Protein AF-A0A7C6DW40-F1 (afdb_monomer_lite)

Structure (mmCIF, N/CA/C/O backbone):
data_AF-A0A7C6DW40-F1
#
_entry.id   AF-A0A7C6DW40-F1
#
loop_
_atom_site.group_PDB
_atom_site.id
_atom_site.type_symbol
_atom_site.label_atom_id
_atom_site.label_alt_id
_atom_site.label_comp_id
_atom_site.label_asym_id
_atom_site.label_entity_id
_atom_site.label_seq_id
_atom_site.pdbx_PDB_ins_code
_atom_site.Cartn_x
_atom_site.Cartn_y
_atom_site.Cartn_z
_atom_site.occupancy
_atom_site.B_iso_or_equiv
_atom_site.auth_seq_id
_atom_site.auth_comp_id
_atom_site.auth_asym_id
_atom_site.auth_atom_id
_atom_site.pdbx_PDB_model_num
ATOM 1 N N . MET A 1 1 ? -0.241 18.937 47.812 1.00 61.09 1 MET A N 1
ATOM 2 C CA . MET A 1 1 ? 0.063 17.762 46.960 1.00 61.09 1 MET A CA 1
ATOM 3 C C . MET A 1 1 ? -1.030 17.602 45.905 1.00 61.09 1 MET A C 1
ATOM 5 O O . MET A 1 1 ? -2.155 17.277 46.260 1.00 61.09 1 MET A O 1
ATOM 9 N N . LYS A 1 2 ? -0.751 17.883 44.623 1.00 63.19 2 LYS A N 1
ATOM 10 C CA . LYS A 1 2 ? -1.716 17.631 43.535 1.00 63.19 2 LYS A CA 1
ATOM 11 C C . LYS A 1 2 ? -1.858 16.116 43.353 1.00 63.19 2 LYS A C 1
ATOM 13 O O . LYS A 1 2 ? -0.891 15.465 42.964 1.00 63.19 2 LYS A O 1
ATOM 18 N N . LYS A 1 3 ? -3.038 15.554 43.636 1.00 69.62 3 LYS A N 1
ATOM 19 C CA . LYS A 1 3 ? -3.349 14.155 43.305 1.00 69.62 3 LYS A CA 1
ATOM 20 C C . LYS A 1 3 ? -3.265 13.998 41.785 1.00 69.62 3 LYS A C 1
ATOM 22 O O . LYS A 1 3 ? -4.044 14.613 41.059 1.00 69.62 3 LYS A O 1
ATOM 27 N N . ARG A 1 4 ? -2.296 13.219 41.302 1.00 75.19 4 ARG A N 1
ATOM 28 C CA . ARG A 1 4 ? -2.229 12.825 39.892 1.00 75.19 4 ARG A CA 1
ATOM 29 C C . ARG A 1 4 ? -3.407 11.889 39.620 1.00 75.19 4 ARG A C 1
ATOM 31 O O . ARG A 1 4 ? -3.529 10.866 40.287 1.00 75.19 4 ARG A O 1
ATOM 38 N N . LYS A 1 5 ? -4.291 12.260 38.691 1.00 77.50 5 LYS A N 1
ATOM 39 C CA . LYS A 1 5 ? -5.321 11.353 38.174 1.00 77.50 5 LYS A CA 1
ATOM 40 C C . LYS A 1 5 ? -4.618 10.310 37.300 1.00 77.50 5 LYS A C 1
ATOM 42 O O . LYS A 1 5 ? -3.906 10.689 36.374 1.00 77.50 5 LYS A O 1
ATOM 47 N N . GLY A 1 6 ? -4.746 9.033 37.651 1.00 78.25 6 GLY A N 1
ATOM 48 C CA . GLY A 1 6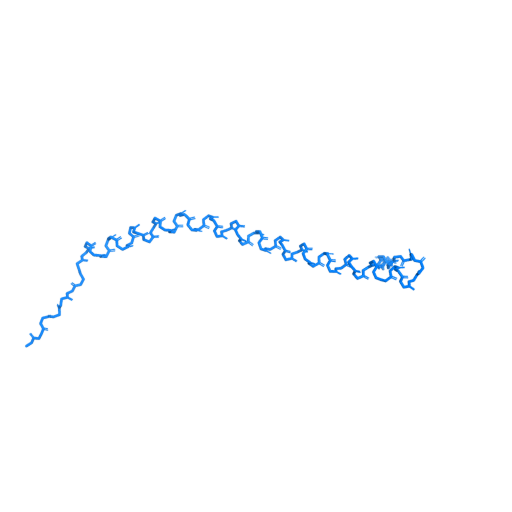 ? -4.301 7.925 36.807 1.00 78.25 6 GLY A CA 1
ATOM 49 C C . GLY A 1 6 ? -5.320 7.645 35.704 1.00 78.25 6 GLY A C 1
ATOM 50 O O . GLY A 1 6 ? -6.490 7.994 35.852 1.00 78.25 6 GLY A O 1
ATOM 51 N N . PHE A 1 7 ? -4.864 7.018 34.620 1.00 79.06 7 PHE A N 1
ATOM 52 C CA . PHE A 1 7 ? -5.744 6.481 33.584 1.00 79.06 7 PHE A CA 1
ATOM 53 C C . PHE A 1 7 ? -6.665 5.422 34.186 1.00 79.06 7 PHE A C 1
ATOM 55 O O . PHE A 1 7 ? -6.212 4.539 34.919 1.00 79.06 7 PHE A O 1
ATOM 62 N N . THR A 1 8 ? -7.952 5.493 33.870 1.00 90.75 8 THR A N 1
ATOM 63 C CA . THR A 1 8 ? -8.878 4.407 34.185 1.00 90.75 8 THR A CA 1
ATOM 64 C C . THR A 1 8 ? -8.718 3.286 33.156 1.00 90.75 8 THR A C 1
ATOM 66 O O . THR A 1 8 ? -8.420 3.526 31.985 1.00 90.75 8 THR A O 1
ATOM 69 N N . LEU A 1 9 ? -8.923 2.034 33.575 1.00 91.19 9 LEU A N 1
ATOM 70 C CA . LEU A 1 9 ? -8.857 0.882 32.664 1.00 91.19 9 LEU A CA 1
ATOM 71 C C . LEU A 1 9 ? -9.853 1.009 31.503 1.00 91.19 9 LEU A C 1
ATOM 73 O O . LEU A 1 9 ? -9.549 0.598 30.388 1.00 91.19 9 LEU A O 1
ATOM 77 N N . ILE A 1 10 ? -11.018 1.613 31.753 1.00 93.88 10 ILE A N 1
ATOM 78 C CA . ILE A 1 10 ? -12.060 1.800 30.741 1.00 93.88 10 ILE A CA 1
ATOM 79 C C . ILE A 1 10 ? -11.644 2.789 29.646 1.00 93.88 10 ILE A C 1
ATOM 81 O O . ILE A 1 10 ? -11.898 2.526 28.473 1.00 93.88 10 ILE A O 1
ATOM 85 N N . GLU A 1 11 ? -10.944 3.873 29.998 1.00 91.88 11 GLU A N 1
ATOM 86 C CA . GLU A 1 11 ? -10.401 4.817 29.013 1.00 91.88 11 GLU A CA 1
ATOM 87 C C . GLU A 1 11 ? -9.409 4.119 28.080 1.00 91.88 11 GLU A C 1
ATOM 89 O O . GLU A 1 11 ? -9.478 4.292 26.865 1.00 91.88 11 GLU A O 1
ATOM 94 N N . LEU A 1 12 ? -8.530 3.272 28.624 1.00 92.38 12 LEU A N 1
ATOM 95 C CA . LEU A 1 12 ? -7.583 2.511 27.810 1.00 92.38 12 LEU A CA 1
ATOM 96 C C . LEU A 1 12 ? -8.291 1.459 26.939 1.00 92.38 12 LEU A C 1
ATOM 98 O O . LEU A 1 12 ? -7.941 1.277 25.773 1.00 92.38 12 LEU A O 1
ATOM 102 N N . MET A 1 13 ? -9.307 0.789 27.488 1.00 94.81 13 MET A N 1
ATOM 103 C CA . MET A 1 13 ? -10.037 -0.279 26.803 1.00 94.81 13 MET A CA 1
ATOM 104 C C . MET A 1 13 ? -10.813 0.231 25.581 1.00 94.81 13 MET A C 1
ATOM 106 O O . MET A 1 13 ? -10.807 -0.405 24.528 1.00 94.81 13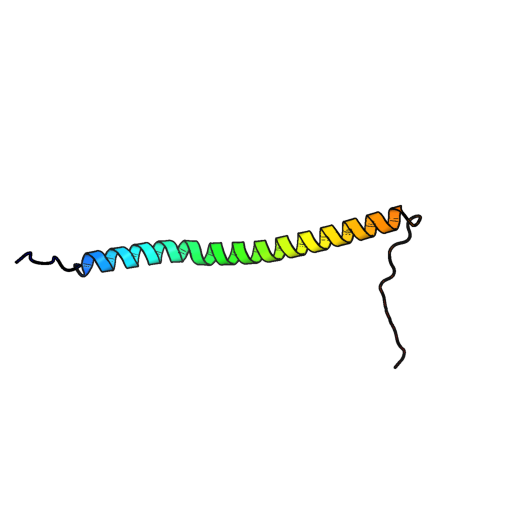 MET A O 1
ATOM 110 N N . ILE A 1 14 ? -11.459 1.394 25.689 1.00 95.69 14 ILE A N 1
ATOM 111 C CA . ILE A 1 14 ? -12.202 1.985 24.566 1.00 95.69 14 ILE A CA 1
ATOM 112 C C . ILE A 1 14 ? -11.241 2.380 23.437 1.00 95.69 14 ILE A C 1
ATOM 114 O O . ILE A 1 14 ? -11.542 2.165 22.263 1.00 95.69 14 ILE A O 1
ATOM 118 N N . VAL A 1 15 ? -10.058 2.897 23.775 1.00 96.06 15 VAL A N 1
ATOM 119 C CA . VAL A 1 15 ? -9.058 3.310 22.781 1.00 96.06 15 VAL A CA 1
ATOM 120 C C . VAL A 1 15 ? -8.574 2.123 21.952 1.00 96.06 15 VAL A C 1
ATOM 122 O O . VAL A 1 15 ? -8.579 2.198 20.723 1.00 96.06 15 VAL A O 1
ATOM 125 N N . ILE A 1 16 ? -8.208 1.007 22.590 1.00 96.94 16 ILE A N 1
ATOM 126 C CA . ILE A 1 16 ? -7.765 -0.184 21.848 1.00 96.94 16 ILE A CA 1
ATOM 127 C C . ILE A 1 16 ? -8.888 -0.766 20.981 1.00 96.94 16 ILE A C 1
ATOM 129 O O . ILE A 1 16 ? -8.616 -1.222 19.873 1.00 96.94 16 ILE A O 1
ATOM 133 N N . ALA A 1 17 ? -10.146 -0.695 21.436 1.00 97.38 17 ALA A N 1
ATOM 134 C CA . ALA A 1 17 ? -11.294 -1.161 20.665 1.00 97.38 17 ALA A CA 1
ATOM 135 C C . ALA A 1 17 ? -11.478 -0.339 19.380 1.00 97.38 17 ALA A C 1
ATOM 137 O O . ALA A 1 17 ? -11.642 -0.905 18.300 1.00 97.38 17 ALA A O 1
ATOM 138 N N . ILE A 1 18 ? -11.376 0.990 19.472 1.00 97.25 18 ILE A N 1
ATOM 139 C CA . ILE A 1 18 ? -11.463 1.875 18.304 1.00 97.25 18 ILE A CA 1
ATOM 140 C C . ILE A 1 18 ? -10.296 1.613 17.341 1.00 97.25 18 ILE A C 1
ATOM 142 O O . ILE A 1 18 ? -10.521 1.465 16.140 1.00 97.25 18 ILE A O 1
ATOM 146 N N . ILE A 1 19 ? -9.061 1.489 17.848 1.00 97.62 19 ILE A N 1
ATOM 147 C CA . ILE A 1 19 ? -7.883 1.183 17.017 1.00 97.62 19 ILE A CA 1
ATOM 148 C C . ILE A 1 19 ? -8.058 -0.158 16.293 1.00 97.62 19 ILE A C 1
ATOM 150 O O . ILE A 1 19 ? -7.752 -0.242 15.105 1.00 97.62 19 ILE A O 1
ATOM 154 N N . ALA A 1 20 ? -8.581 -1.188 16.965 1.00 97.88 20 ALA A N 1
ATOM 155 C CA . ALA A 1 20 ? -8.808 -2.501 16.365 1.00 97.88 20 ALA A CA 1
ATOM 156 C C . ALA A 1 20 ? -9.827 -2.448 15.216 1.00 97.88 20 ALA A C 1
ATOM 158 O O . ALA A 1 20 ? -9.581 -3.028 14.159 1.00 97.88 20 ALA A O 1
ATOM 159 N N . ILE A 1 21 ? -10.932 -1.711 15.386 1.00 97.44 21 ILE A N 1
ATOM 160 C CA . ILE A 1 21 ? -11.946 -1.523 14.334 1.00 97.44 21 ILE A CA 1
ATOM 161 C C . ILE A 1 21 ? -11.335 -0.809 13.123 1.00 97.44 21 ILE A C 1
ATOM 163 O O . ILE A 1 21 ? -11.503 -1.256 11.988 1.00 97.44 21 ILE A O 1
ATOM 167 N N . LEU A 1 22 ? -10.588 0.274 13.357 1.00 97.94 22 LEU A N 1
ATOM 168 C CA . LEU A 1 22 ? -9.919 1.010 12.284 1.00 97.94 22 LEU A CA 1
ATOM 169 C C . LEU A 1 22 ? -8.890 0.130 11.564 1.00 97.94 22 LEU A C 1
ATOM 171 O O . LEU A 1 22 ? -8.887 0.069 10.335 1.00 97.94 22 LEU A O 1
ATOM 175 N N . ALA A 1 23 ? -8.053 -0.596 12.308 1.00 97.75 23 ALA A N 1
ATOM 176 C CA . ALA A 1 23 ? -7.044 -1.490 11.749 1.00 97.75 23 ALA A CA 1
ATOM 177 C C . ALA A 1 23 ? -7.669 -2.628 10.926 1.00 97.75 23 ALA A C 1
ATOM 179 O O . ALA A 1 23 ? -7.154 -2.948 9.856 1.00 97.75 23 ALA A O 1
ATOM 180 N N . ALA A 1 24 ? -8.798 -3.192 11.367 1.00 97.56 24 ALA A N 1
ATOM 181 C CA . ALA A 1 24 ? -9.490 -4.267 10.656 1.00 97.56 24 ALA A CA 1
ATOM 182 C C . ALA A 1 24 ? -9.926 -3.860 9.238 1.00 97.56 24 ALA A C 1
ATOM 184 O O . ALA A 1 24 ? -9.856 -4.673 8.319 1.00 97.56 24 ALA A O 1
ATOM 185 N N . VAL A 1 25 ? -10.325 -2.599 9.037 1.00 97.12 25 VAL A N 1
ATOM 186 C CA . VAL A 1 25 ? -10.683 -2.071 7.709 1.00 97.12 25 VAL A CA 1
ATOM 187 C C . VAL A 1 25 ? -9.444 -1.595 6.943 1.00 97.12 25 VAL A C 1
ATOM 189 O O . VAL A 1 25 ? -9.326 -1.808 5.734 1.00 97.12 25 VAL A O 1
ATOM 192 N N . LEU A 1 26 ? -8.498 -0.960 7.637 1.00 97.62 26 LEU A N 1
ATOM 193 C CA . LEU A 1 26 ? -7.362 -0.280 7.018 1.00 97.62 26 LEU A CA 1
ATOM 194 C C . LEU A 1 26 ? -6.292 -1.261 6.523 1.00 97.62 26 LEU A C 1
ATOM 196 O O . LEU A 1 26 ? -5.804 -1.104 5.407 1.00 97.62 26 LEU A O 1
ATOM 200 N N . VAL A 1 27 ? -5.961 -2.297 7.298 1.00 97.12 27 VAL A N 1
ATOM 201 C CA . VAL A 1 27 ? -4.920 -3.282 6.953 1.00 97.12 27 VAL A CA 1
ATOM 202 C C . VAL A 1 27 ? -5.188 -3.993 5.618 1.00 97.12 27 VAL A C 1
ATOM 204 O O . VAL A 1 27 ? -4.319 -3.924 4.745 1.00 97.12 27 VAL A O 1
ATOM 207 N N . PRO A 1 28 ? -6.350 -4.634 5.374 1.00 95.25 28 PRO A N 1
ATOM 208 C CA . PRO A 1 28 ? -6.580 -5.328 4.106 1.00 95.25 28 PRO A CA 1
ATOM 209 C C . PRO A 1 28 ? -6.592 -4.365 2.913 1.00 95.25 28 PRO A C 1
ATOM 211 O O . PRO A 1 28 ? -6.063 -4.693 1.848 1.00 95.25 28 PRO A O 1
ATOM 214 N N . ASN A 1 29 ? -7.142 -3.159 3.086 1.00 96.94 29 ASN A N 1
ATOM 215 C CA . ASN A 1 29 ? -7.153 -2.146 2.035 1.00 96.94 29 ASN A CA 1
ATOM 216 C C . ASN A 1 29 ? -5.737 -1.641 1.712 1.00 96.94 29 ASN A C 1
ATOM 218 O O . ASN A 1 29 ? -5.367 -1.514 0.546 1.00 96.94 29 ASN A O 1
ATOM 222 N N . PHE A 1 30 ? -4.916 -1.419 2.738 1.00 96.19 30 PHE A N 1
ATOM 223 C CA . PHE A 1 30 ? -3.531 -0.988 2.584 1.00 96.19 30 PHE A CA 1
ATOM 224 C C . PHE A 1 30 ? -2.672 -2.037 1.868 1.00 96.19 30 PHE A C 1
ATOM 226 O O . PHE A 1 30 ? -1.864 -1.686 1.009 1.00 96.19 30 PHE A O 1
ATOM 233 N N . MET A 1 31 ? -2.880 -3.327 2.152 1.00 96.88 31 MET A N 1
ATOM 234 C CA . MET A 1 31 ? -2.173 -4.411 1.458 1.00 96.88 31 MET A CA 1
ATOM 235 C C . MET A 1 31 ? -2.482 -4.422 -0.044 1.00 96.88 31 MET A C 1
ATOM 237 O O . MET A 1 31 ? -1.558 -4.453 -0.857 1.00 96.88 31 MET A O 1
ATOM 241 N N . ARG A 1 32 ? -3.763 -4.295 -0.419 1.00 96.12 32 ARG A N 1
ATOM 242 C CA . ARG A 1 32 ? -4.185 -4.184 -1.828 1.00 96.12 32 ARG A CA 1
ATOM 243 C C . ARG A 1 32 ? -3.613 -2.934 -2.498 1.00 96.12 32 ARG A C 1
ATOM 245 O O . ARG A 1 32 ? -3.116 -3.006 -3.620 1.00 96.12 32 ARG A O 1
ATOM 252 N N . ALA A 1 33 ? -3.636 -1.794 -1.807 1.00 96.56 33 ALA A N 1
ATOM 253 C CA . ALA A 1 33 ? -3.074 -0.544 -2.316 1.00 96.56 33 ALA A CA 1
ATOM 254 C C . ALA A 1 33 ? -1.560 -0.652 -2.567 1.00 96.56 33 ALA A C 1
ATOM 256 O O . ALA A 1 33 ? -1.066 -0.175 -3.588 1.00 96.56 33 ALA A O 1
ATOM 257 N N . ARG A 1 34 ? -0.822 -1.325 -1.676 1.00 97.00 34 ARG A N 1
ATOM 258 C CA . ARG A 1 34 ? 0.618 -1.569 -1.832 1.00 97.00 34 ARG A CA 1
ATOM 259 C C . ARG A 1 34 ? 0.932 -2.515 -2.988 1.00 97.00 34 ARG A C 1
ATOM 261 O O . ARG A 1 34 ? 1.920 -2.3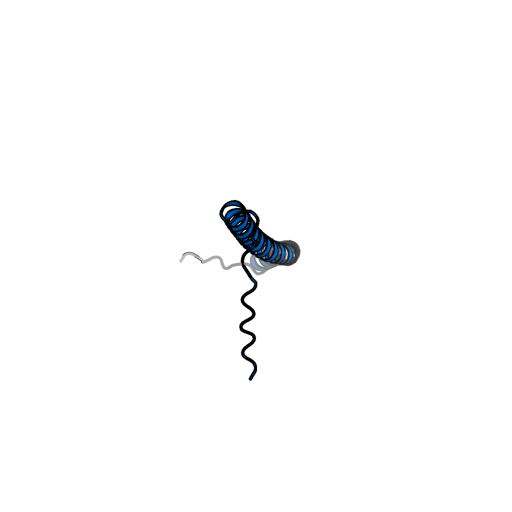19 -3.690 1.00 97.00 34 ARG A O 1
ATOM 268 N N . GLU A 1 35 ? 0.121 -3.542 -3.199 1.00 97.31 35 GLU A N 1
ATOM 269 C CA . GLU A 1 35 ? 0.283 -4.423 -4.356 1.00 97.31 35 GLU A CA 1
ATOM 270 C C . GLU A 1 35 ? 0.010 -3.674 -5.668 1.00 97.31 35 GLU A C 1
ATOM 272 O O . GLU A 1 35 ? 0.833 -3.709 -6.586 1.00 97.31 35 GLU A O 1
ATOM 277 N N . SER A 1 36 ? -1.079 -2.902 -5.713 1.00 96.62 36 SER A N 1
ATOM 278 C CA . SER A 1 36 ? -1.416 -2.039 -6.848 1.00 96.62 36 SER A CA 1
ATOM 279 C C . SER A 1 36 ? -0.330 -0.997 -7.138 1.00 96.62 36 SER A C 1
ATOM 281 O O . SER A 1 36 ? -0.020 -0.741 -8.303 1.00 96.62 36 SER A O 1
ATOM 283 N N . SER A 1 37 ? 0.318 -0.432 -6.110 1.00 97.00 37 SER A N 1
ATOM 284 C CA . SER A 1 37 ? 1.417 0.522 -6.310 1.00 97.00 37 SER A CA 1
ATOM 285 C C . SER A 1 37 ? 2.646 -0.139 -6.932 1.00 97.00 37 SER A C 1
ATOM 287 O O . SER A 1 37 ? 3.226 0.412 -7.868 1.00 97.00 37 SER A O 1
ATOM 289 N N . ARG A 1 38 ? 3.005 -1.355 -6.496 1.00 97.81 38 ARG A N 1
ATOM 290 C CA . ARG A 1 38 ? 4.093 -2.141 -7.103 1.00 97.81 38 ARG A CA 1
ATOM 291 C C . ARG A 1 38 ? 3.792 -2.486 -8.557 1.00 97.81 38 ARG A C 1
ATOM 293 O O . ARG A 1 38 ? 4.662 -2.333 -9.413 1.00 97.81 38 ARG A O 1
ATOM 300 N N . TYR A 1 39 ? 2.563 -2.914 -8.838 1.00 97.88 39 TYR A N 1
ATOM 301 C CA . TYR A 1 39 ? 2.119 -3.191 -10.200 1.00 97.88 39 TYR A CA 1
ATOM 302 C C . TYR A 1 39 ? 2.169 -1.933 -11.075 1.00 97.88 39 TYR A C 1
ATOM 304 O O . TYR A 1 39 ? 2.729 -1.962 -12.169 1.00 97.88 39 TYR A O 1
ATOM 312 N N . SER A 1 40 ? 1.661 -0.806 -10.572 1.00 97.50 40 SER A N 1
ATOM 313 C CA . SER A 1 40 ? 1.664 0.477 -11.284 1.00 97.50 40 SER A CA 1
ATOM 314 C C . SER A 1 40 ? 3.081 0.974 -11.569 1.00 97.50 40 SER A C 1
ATOM 316 O O . SER A 1 40 ? 3.349 1.443 -12.673 1.00 97.50 40 SER A O 1
ATOM 318 N N . ALA A 1 41 ? 4.008 0.814 -10.620 1.00 97.94 41 ALA A N 1
ATOM 319 C CA . ALA A 1 41 ? 5.415 1.151 -10.816 1.00 97.94 41 ALA A CA 1
ATOM 320 C C . ALA A 1 41 ? 6.063 0.281 -11.906 1.00 97.94 41 ALA A C 1
ATOM 322 O O . ALA A 1 41 ? 6.698 0.808 -12.816 1.00 97.94 41 ALA A O 1
ATOM 323 N N . CYS A 1 42 ? 5.848 -1.039 -11.870 1.00 97.62 42 CYS A N 1
ATOM 324 C CA . CYS A 1 42 ? 6.345 -1.951 -12.904 1.00 97.62 42 CYS A CA 1
ATOM 325 C C . CYS A 1 42 ? 5.771 -1.605 -14.287 1.00 97.62 42 CYS A C 1
ATOM 327 O O . CYS A 1 42 ? 6.513 -1.468 -15.258 1.00 97.62 42 CYS A O 1
ATOM 329 N N . LYS A 1 43 ? 4.456 -1.370 -14.364 1.00 98.00 43 LYS A N 1
ATOM 330 C CA . LYS A 1 43 ? 3.777 -0.942 -15.590 1.00 98.00 43 LYS A CA 1
ATOM 331 C C . LYS A 1 43 ? 4.354 0.367 -16.135 1.00 98.00 43 LYS A C 1
ATOM 333 O O . LYS A 1 43 ? 4.552 0.479 -17.341 1.00 98.00 43 LYS A O 1
ATOM 338 N N . SER A 1 44 ? 4.640 1.335 -15.264 1.00 97.62 44 SER A 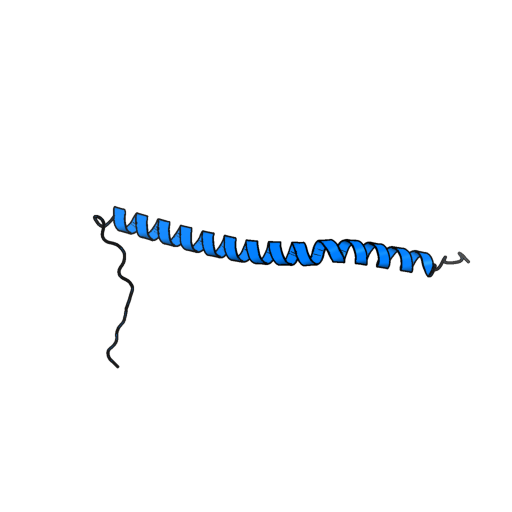N 1
ATOM 339 C CA . SER A 1 44 ? 5.277 2.601 -15.641 1.00 97.62 44 SER A CA 1
ATOM 340 C C . SER A 1 44 ? 6.674 2.375 -16.223 1.00 97.62 44 SER A C 1
ATOM 342 O O . SER A 1 44 ? 6.977 2.866 -17.306 1.00 97.62 44 SER A O 1
ATOM 344 N N . ASN A 1 45 ? 7.495 1.543 -15.575 1.00 97.62 45 ASN A N 1
ATOM 345 C CA . ASN A 1 45 ? 8.831 1.206 -16.072 1.00 97.62 45 ASN A CA 1
ATOM 346 C C . ASN A 1 45 ? 8.778 0.536 -17.450 1.00 97.62 45 ASN A C 1
ATOM 348 O O . ASN A 1 45 ? 9.513 0.931 -18.351 1.00 97.62 45 ASN A O 1
ATOM 352 N N . LEU A 1 46 ? 7.878 -0.434 -17.640 1.00 96.56 46 LEU A N 1
ATOM 353 C CA . LEU A 1 46 ? 7.685 -1.090 -18.935 1.00 96.56 46 LEU A CA 1
ATOM 354 C C . LEU A 1 46 ? 7.220 -0.106 -20.007 1.00 96.56 46 LEU A C 1
ATOM 356 O O . LEU A 1 46 ? 7.716 -0.156 -21.127 1.00 96.56 46 LEU A O 1
ATOM 360 N N . LYS A 1 47 ? 6.312 0.815 -19.662 1.00 97.19 47 LYS A N 1
ATOM 361 C CA . LYS A 1 47 ? 5.877 1.869 -20.581 1.00 97.19 47 LYS A CA 1
ATOM 362 C C . LYS A 1 47 ? 7.036 2.791 -20.962 1.00 97.19 47 LYS A C 1
ATOM 364 O O . LYS A 1 47 ? 7.160 3.149 -22.126 1.00 97.19 47 LYS A O 1
ATOM 369 N N . ASN A 1 48 ? 7.901 3.147 -20.015 1.00 96.81 48 ASN A N 1
ATOM 370 C CA . ASN A 1 48 ? 9.081 3.966 -20.292 1.00 96.81 48 ASN A CA 1
ATOM 371 C C . ASN A 1 48 ? 10.055 3.245 -21.234 1.00 96.81 48 ASN A C 1
ATOM 373 O O . ASN A 1 48 ? 10.531 3.849 -22.192 1.00 96.81 48 ASN A O 1
ATOM 377 N N . ILE A 1 49 ? 10.287 1.946 -21.019 1.00 94.88 49 ILE A N 1
ATOM 378 C CA . ILE A 1 49 ? 11.107 1.119 -21.915 1.00 94.88 49 ILE A CA 1
ATOM 379 C C . ILE A 1 49 ? 10.469 1.034 -23.303 1.00 94.88 49 ILE A C 1
ATOM 381 O O . ILE A 1 49 ? 11.152 1.294 -24.286 1.00 94.88 49 ILE A O 1
ATOM 385 N N . SER A 1 50 ? 9.170 0.723 -23.403 1.00 93.94 50 SER A N 1
ATOM 386 C CA . SER A 1 50 ? 8.487 0.620 -24.700 1.00 93.94 50 SER A CA 1
ATOM 387 C C . SER A 1 50 ? 8.563 1.928 -25.481 1.00 93.94 50 SER A C 1
ATOM 389 O O . SER A 1 50 ? 8.837 1.908 -26.672 1.00 93.94 50 SER A O 1
ATOM 391 N N . THR A 1 51 ? 8.385 3.062 -24.798 1.00 95.94 51 THR A N 1
ATOM 392 C CA . THR A 1 51 ? 8.516 4.385 -25.415 1.00 95.94 51 THR A CA 1
ATOM 393 C C . THR A 1 51 ? 9.941 4.623 -25.917 1.00 95.94 51 THR A C 1
ATOM 395 O O . THR A 1 51 ? 10.117 5.124 -27.021 1.00 95.94 51 THR A O 1
ATOM 398 N N . GLY A 1 52 ? 10.968 4.246 -25.146 1.00 92.00 52 GLY A N 1
ATOM 399 C CA . GLY A 1 52 ? 12.364 4.367 -25.582 1.00 92.00 52 GLY A CA 1
ATOM 400 C C . GLY A 1 52 ? 12.698 3.472 -26.779 1.00 92.00 52 GLY A C 1
ATOM 401 O O . GLY A 1 52 ? 13.393 3.893 -27.697 1.00 92.00 52 GLY A O 1
ATOM 402 N N . VAL A 1 53 ? 12.156 2.255 -26.801 1.00 92.12 53 VAL A N 1
ATOM 403 C CA . VAL A 1 53 ? 12.302 1.306 -27.913 1.00 92.12 53 VAL A CA 1
ATOM 404 C C . VAL A 1 53 ? 11.612 1.817 -29.182 1.00 92.12 53 VAL A C 1
ATOM 406 O O . VAL A 1 53 ? 12.169 1.710 -30.271 1.00 92.12 53 VAL A O 1
ATOM 409 N N . GLU A 1 54 ? 10.420 2.396 -29.051 1.00 93.06 54 GLU A N 1
ATOM 410 C CA . GLU A 1 54 ? 9.685 2.997 -30.166 1.00 93.06 54 GLU A CA 1
ATOM 411 C C . GLU A 1 54 ? 10.396 4.245 -30.707 1.00 93.06 54 GLU A C 1
ATOM 413 O O . GLU A 1 54 ? 10.501 4.415 -31.918 1.00 93.06 54 GLU A O 1
ATOM 418 N N . MET A 1 55 ? 10.976 5.063 -29.822 1.00 92.50 55 MET A N 1
ATOM 419 C CA . MET A 1 55 ? 11.828 6.193 -30.204 1.00 92.50 55 MET A CA 1
ATOM 420 C C . MET A 1 55 ? 13.057 5.731 -30.996 1.00 92.50 55 MET A C 1
ATOM 422 O O . MET A 1 55 ? 13.299 6.236 -32.085 1.00 92.50 55 MET A O 1
ATOM 426 N N . TYR A 1 56 ? 13.767 4.708 -30.508 1.00 91.12 56 TYR A N 1
ATOM 427 C CA . TYR A 1 56 ? 14.900 4.118 -31.225 1.00 91.12 56 TYR A CA 1
ATOM 428 C C . TYR A 1 56 ? 14.498 3.602 -32.612 1.00 91.12 56 TYR A C 1
ATOM 430 O O . TYR A 1 56 ? 15.167 3.884 -33.601 1.00 91.12 56 TYR A O 1
ATOM 438 N N . SER A 1 57 ? 13.385 2.870 -32.698 1.00 90.44 57 SER A N 1
ATOM 439 C CA . SER A 1 57 ? 12.873 2.355 -33.969 1.00 90.44 57 SER A CA 1
ATOM 440 C C . SER A 1 57 ? 12.566 3.480 -34.959 1.00 90.44 57 SER A C 1
ATOM 442 O O . SER A 1 57 ? 12.885 3.356 -36.139 1.00 90.44 57 SER A O 1
ATOM 444 N N . ASN A 1 58 ? 11.976 4.586 -34.499 1.00 91.81 58 ASN A N 1
ATOM 445 C CA . ASN A 1 58 ? 11.705 5.742 -35.355 1.00 91.81 58 ASN A CA 1
ATOM 446 C C . ASN A 1 58 ? 12.995 6.381 -35.891 1.00 91.81 58 ASN A C 1
ATOM 448 O O . ASN A 1 58 ? 13.039 6.748 -37.064 1.00 91.81 58 ASN A O 1
ATOM 452 N N . ASP A 1 59 ? 14.044 6.457 -35.072 1.00 91.50 59 ASP A N 1
ATOM 453 C CA . ASP A 1 59 ? 15.333 7.039 -35.466 1.00 91.50 59 ASP A CA 1
ATOM 454 C C . ASP A 1 59 ? 16.139 6.121 -36.412 1.00 91.50 59 ASP A C 1
ATOM 456 O O . ASP A 1 59 ? 16.918 6.605 -37.234 1.00 91.50 59 ASP A O 1
ATOM 460 N N . TYR A 1 60 ? 15.939 4.799 -36.334 1.00 88.69 60 TYR A N 1
ATOM 461 C CA . TYR A 1 60 ? 16.665 3.779 -37.107 1.00 88.69 60 TYR A CA 1
ATOM 462 C C . TYR A 1 60 ? 15.798 3.089 -38.181 1.00 88.69 60 TYR A C 1
ATOM 464 O O . TYR A 1 60 ? 15.896 1.881 -38.389 1.00 88.69 60 TYR A O 1
ATOM 472 N N . ASN A 1 61 ? 14.954 3.837 -38.902 1.00 88.12 61 ASN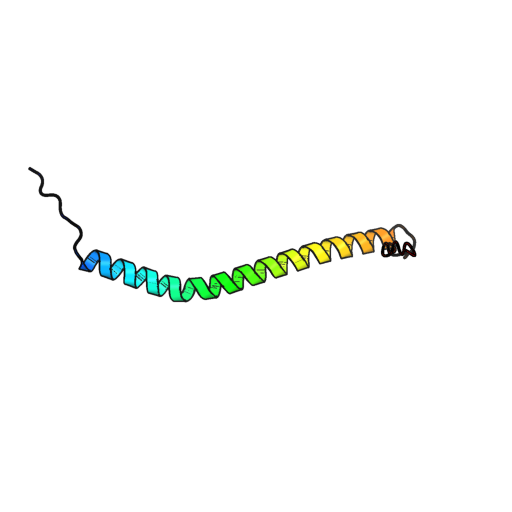 A N 1
ATOM 473 C CA . ASN A 1 61 ? 14.158 3.343 -40.045 1.00 88.12 61 ASN A CA 1
ATOM 474 C C . ASN A 1 61 ? 13.285 2.101 -39.747 1.00 88.12 61 ASN A C 1
ATOM 476 O O . ASN A 1 61 ? 13.146 1.207 -40.583 1.00 88.12 61 ASN A O 1
ATOM 480 N N . GLY A 1 62 ? 12.683 2.031 -38.562 1.00 84.31 62 GLY A N 1
ATOM 481 C CA . GLY A 1 62 ? 11.823 0.918 -38.150 1.00 84.31 62 GLY A CA 1
ATOM 482 C C . GLY A 1 62 ? 12.576 -0.287 -37.578 1.00 84.31 62 GLY A C 1
ATOM 483 O O . GLY A 1 62 ? 11.973 -1.341 -37.371 1.00 84.31 62 GLY A O 1
ATOM 484 N N . ILE A 1 63 ? 13.887 -0.167 -37.346 1.00 83.12 63 ILE A N 1
ATOM 485 C CA . ILE A 1 63 ? 14.700 -1.240 -36.770 1.00 83.12 63 ILE A CA 1
ATOM 486 C C . ILE A 1 63 ? 14.612 -1.174 -35.243 1.00 83.12 63 ILE A C 1
ATOM 488 O O . ILE A 1 63 ? 15.095 -0.236 -34.611 1.00 83.12 63 ILE A O 1
ATOM 492 N N . TYR A 1 64 ? 14.022 -2.203 -34.637 1.00 86.50 64 TYR A N 1
ATOM 493 C CA . TYR A 1 64 ? 13.978 -2.351 -33.184 1.00 86.50 64 TYR A CA 1
ATOM 494 C C . TYR A 1 64 ? 15.344 -2.777 -32.612 1.00 86.50 64 TYR A C 1
ATOM 496 O O . TYR A 1 64 ? 16.088 -3.509 -33.273 1.00 86.50 64 TYR A O 1
ATOM 504 N N . PRO A 1 65 ? 15.682 -2.365 -31.374 1.00 83.25 65 PRO A N 1
ATOM 505 C CA . PRO A 1 65 ? 16.926 -2.758 -30.730 1.00 83.25 65 PRO A CA 1
ATOM 506 C C . PRO A 1 65 ? 16.955 -4.279 -30.543 1.00 83.25 65 PRO A C 1
ATOM 508 O O . PRO A 1 65 ? 16.012 -4.876 -30.019 1.00 83.25 65 PRO A O 1
ATOM 511 N N . ALA A 1 66 ? 18.041 -4.909 -30.992 1.00 78.19 66 ALA A N 1
ATOM 512 C CA . ALA A 1 66 ? 18.214 -6.351 -30.894 1.00 78.19 66 ALA A CA 1
ATOM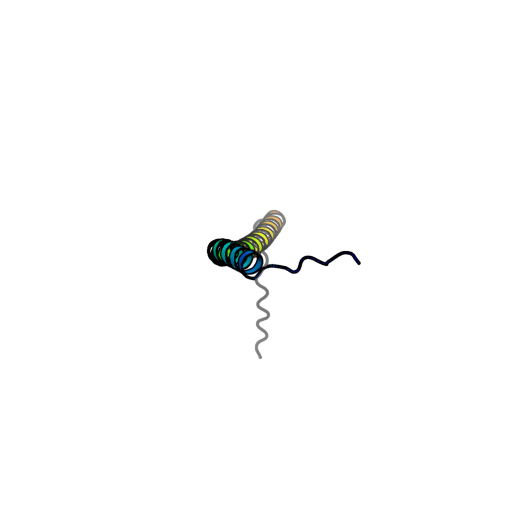 513 C C . ALA A 1 66 ? 18.197 -6.791 -29.423 1.00 78.19 66 ALA A C 1
ATOM 515 O O . ALA A 1 66 ? 18.875 -6.196 -28.580 1.00 78.19 66 ALA A O 1
ATOM 516 N N . SER A 1 67 ? 17.458 -7.860 -29.109 1.00 68.44 67 SER A N 1
ATOM 517 C CA . SER A 1 67 ? 17.648 -8.552 -27.837 1.00 68.44 67 SER A CA 1
ATOM 518 C C . SER A 1 67 ? 19.101 -9.003 -27.797 1.00 68.44 67 SER A C 1
ATOM 520 O O . SER A 1 67 ? 19.506 -9.790 -28.651 1.00 68.44 67 SER A O 1
ATOM 522 N N . GLY A 1 68 ? 19.888 -8.488 -26.854 1.00 65.50 68 GLY A N 1
ATOM 523 C CA . GLY A 1 68 ? 21.262 -8.924 -26.632 1.00 65.50 68 GLY A CA 1
ATOM 524 C C . GLY A 1 68 ? 21.291 -10.376 -26.165 1.00 65.50 68 GLY A C 1
ATOM 525 O O . GLY A 1 68 ? 21.525 -10.651 -24.994 1.00 65.50 68 GLY A O 1
ATOM 526 N N . THR A 1 69 ? 21.031 -11.320 -27.066 1.00 59.94 69 THR A N 1
ATOM 527 C CA . THR A 1 69 ? 21.382 -12.719 -26.891 1.00 59.94 69 THR A CA 1
ATOM 528 C C . THR A 1 69 ? 22.874 -12.798 -27.158 1.00 59.94 69 THR A C 1
ATOM 530 O O . THR A 1 69 ? 23.306 -13.099 -28.270 1.00 59.94 69 THR A O 1
ATOM 533 N N . ASN A 1 70 ? 23.677 -12.512 -26.135 1.00 60.78 70 ASN A N 1
ATOM 534 C CA . ASN A 1 70 ? 25.031 -13.043 -26.082 1.00 60.78 70 ASN A CA 1
ATOM 535 C C . ASN A 1 70 ? 24.898 -14.558 -25.883 1.00 60.78 70 ASN A C 1
ATOM 537 O O . ASN A 1 70 ? 25.053 -15.071 -24.780 1.00 60.78 70 ASN A O 1
ATOM 541 N N . GLY A 1 71 ? 24.525 -15.265 -26.949 1.00 59.41 71 GLY A N 1
ATOM 542 C CA . GLY A 1 71 ? 24.764 -16.690 -27.072 1.00 59.41 71 GLY A CA 1
ATOM 543 C C . GLY A 1 71 ? 26.255 -16.875 -27.297 1.00 59.41 71 GLY A C 1
ATOM 544 O O . GLY A 1 71 ? 26.695 -17.057 -28.429 1.00 59.41 71 GLY A O 1
ATOM 545 N N . THR A 1 72 ? 27.044 -16.762 -26.230 1.00 57.00 72 THR A N 1
ATOM 546 C CA . THR A 1 72 ? 28.337 -17.434 -26.194 1.00 57.00 72 THR A CA 1
ATOM 547 C C . THR A 1 72 ? 28.018 -18.918 -26.158 1.00 57.00 72 THR A C 1
ATOM 549 O O . THR A 1 72 ? 27.416 -19.406 -25.205 1.00 57.00 72 THR A O 1
ATOM 552 N N . ASN A 1 73 ? 28.323 -19.596 -27.260 1.00 64.19 73 ASN A N 1
ATOM 553 C CA . ASN A 1 73 ? 28.419 -21.043 -27.299 1.00 64.19 73 ASN A CA 1
ATOM 554 C C . ASN A 1 73 ? 29.556 -21.442 -26.347 1.00 64.19 73 ASN A C 1
ATOM 556 O O . ASN A 1 73 ? 30.700 -21.415 -26.781 1.00 64.19 73 ASN A O 1
ATOM 560 N N . ASP A 1 74 ? 29.229 -21.711 -25.082 1.00 49.12 74 ASP A N 1
ATOM 561 C CA . ASP A 1 74 ? 30.006 -22.469 -24.090 1.00 49.12 74 ASP A CA 1
ATOM 562 C C . ASP A 1 74 ? 29.046 -23.006 -23.012 1.00 49.12 74 ASP A C 1
ATOM 564 O O . ASP A 1 74 ? 28.263 -22.197 -22.456 1.00 49.12 74 ASP A O 1
#

Sequence (74 aa):
MKKRKGFTLIELMIVIAIIAILAAVLVPNFMRARESSRYSACKSNLKNISTGVEMYSNDYNGIYPASGTNGTND

Radius of gyration: 28.45 Å; chains: 1; bounding box: 42×40×87 Å

Foldseek 3Di:
DPPDDDDDPVNVVVVVVVVVVVCVVCVVVVVVVVVVVVVVVVVVVVVVVVVVQVVVCVVVVNDGDDDPPPPPPD

Secondary structure (DSSP, 8-state):
---PPPPPHHHHHHHHHHHHHHHHHHHHHHHHHHHHHHHHHHHHHHHHHHHHHHHHHHHTTT-PPPP-------

pLDDT: mean 88.57, std 12.67, range [49.12, 98.0]